Protein AF-A0A973BJ12-F1 (afdb_monomer)

Foldseek 3Di:
DDDPPPPDDPPDDPPPPQWDDDDQKIKGAPPLAVVCCVVVVVVVWDWAADPPRIIITGRPPPDPVVVVVVVVVVVVSSVVCVVVRCVPPVVVVPPD

Solvent-accessible surface area (backbone atoms only — not comparable to full-atom values): 5844 Å² total; per-residue (Å²): 139,74,91,76,78,72,78,70,84,76,91,69,79,91,76,76,61,61,53,49,81,49,94,58,27,36,37,28,32,56,81,54,1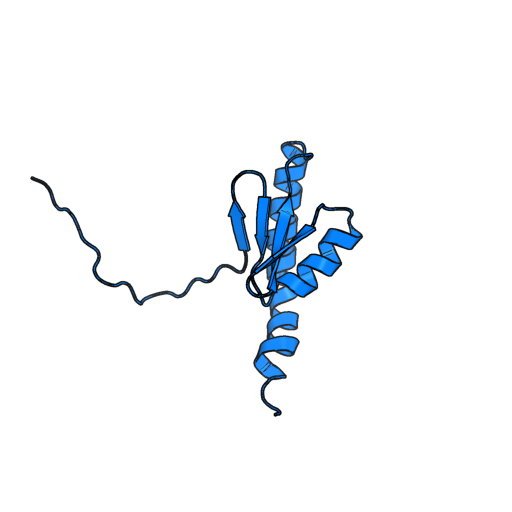5,63,63,47,49,57,57,41,45,77,71,70,48,57,69,44,86,45,76,86,60,17,28,35,39,58,43,79,91,50,52,76,69,53,52,52,53,49,52,53,48,50,54,49,49,61,62,68,42,46,65,56,47,44,49,66,58,67,57,57,66,79,76,126

Structure (mmCIF, N/CA/C/O backbone):
data_AF-A0A973BJ12-F1
#
_entry.id   AF-A0A973BJ12-F1
#
loop_
_atom_site.group_PDB
_atom_site.id
_atom_site.type_symbol
_atom_site.label_atom_id
_atom_site.label_alt_id
_atom_site.label_comp_id
_atom_site.label_asym_id
_atom_site.label_entity_id
_atom_site.label_seq_id
_atom_site.pdbx_PDB_ins_code
_atom_site.Cartn_x
_atom_site.Cartn_y
_atom_site.Cartn_z
_atom_site.occupancy
_atom_site.B_iso_or_equiv
_atom_site.auth_seq_id
_atom_site.auth_comp_id
_atom_site.auth_asym_id
_atom_site.auth_atom_id
_atom_site.pdbx_PDB_model_num
ATOM 1 N N . MET A 1 1 ? -0.722 45.509 8.753 1.00 41.12 1 MET A N 1
ATOM 2 C CA . MET A 1 1 ? -1.633 44.340 8.701 1.00 41.12 1 MET A CA 1
ATOM 3 C C . MET A 1 1 ? -1.929 44.093 7.229 1.00 41.12 1 MET A C 1
ATOM 5 O O . MET A 1 1 ? -2.308 45.043 6.575 1.00 41.12 1 MET A O 1
ATOM 9 N N . THR A 1 2 ? -1.659 42.962 6.586 1.00 44.81 2 THR A N 1
ATOM 10 C CA . THR A 1 2 ? -1.412 41.587 7.031 1.00 44.81 2 THR A CA 1
ATOM 11 C C . THR A 1 2 ? -0.438 40.987 6.014 1.00 44.81 2 THR A C 1
ATOM 13 O O . THR A 1 2 ? -0.685 41.072 4.813 1.00 44.81 2 THR A O 1
ATOM 16 N N . LYS A 1 3 ? 0.683 40.421 6.479 1.00 44.84 3 LYS A N 1
ATOM 17 C CA . LYS A 1 3 ? 1.630 39.662 5.651 1.00 44.84 3 LYS A CA 1
ATOM 18 C C . LYS A 1 3 ? 0.883 38.491 5.002 1.00 44.84 3 LYS A C 1
ATOM 20 O O . LYS A 1 3 ? 0.678 37.470 5.649 1.00 44.84 3 LYS A O 1
ATOM 25 N N . ARG A 1 4 ? 0.492 38.608 3.733 1.00 48.16 4 ARG A N 1
ATOM 26 C CA . ARG A 1 4 ? 0.285 37.428 2.890 1.00 48.16 4 ARG A CA 1
ATOM 27 C C . ARG A 1 4 ? 1.653 37.075 2.336 1.00 48.16 4 ARG A C 1
ATOM 29 O O . ARG A 1 4 ? 2.087 37.642 1.342 1.00 48.16 4 ARG A O 1
ATOM 36 N N . ILE A 1 5 ? 2.356 36.200 3.050 1.00 49.44 5 ILE A N 1
ATOM 37 C CA . ILE A 1 5 ? 3.545 35.531 2.527 1.00 49.44 5 ILE A CA 1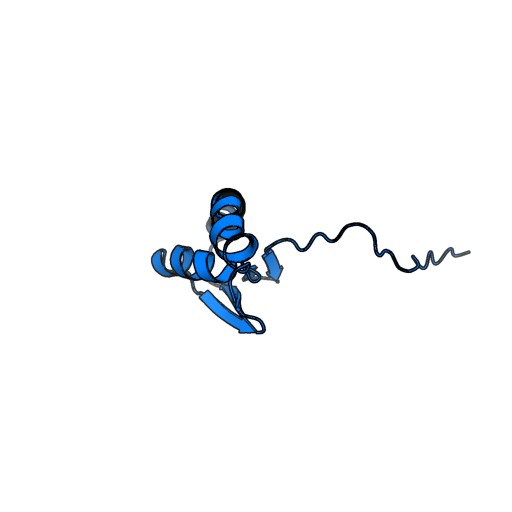
ATOM 38 C C . ILE A 1 5 ? 3.037 34.627 1.402 1.00 49.44 5 ILE A C 1
ATOM 40 O O . ILE A 1 5 ? 2.683 33.472 1.620 1.00 49.44 5 ILE A O 1
ATOM 44 N N . PHE A 1 6 ? 2.932 35.190 0.202 1.00 49.41 6 PHE A N 1
ATOM 45 C CA . PHE A 1 6 ? 3.053 34.419 -1.020 1.00 49.41 6 PHE A CA 1
ATOM 46 C C . PHE A 1 6 ? 4.478 33.856 -1.006 1.00 49.41 6 PHE A C 1
ATOM 48 O O . PHE A 1 6 ? 5.414 34.565 -1.343 1.00 49.41 6 PHE A O 1
ATOM 55 N N . LYS A 1 7 ? 4.650 32.609 -0.552 1.00 45.09 7 LYS A N 1
ATOM 56 C CA . LYS A 1 7 ? 5.699 31.741 -1.105 1.00 45.09 7 LYS A CA 1
ATOM 57 C C . LYS A 1 7 ? 5.217 31.446 -2.529 1.00 45.09 7 LYS A C 1
ATOM 59 O O . LYS A 1 7 ? 4.284 30.674 -2.695 1.00 45.09 7 LYS A O 1
ATOM 64 N N . GLU A 1 8 ? 5.573 32.211 -3.554 1.00 39.91 8 GLU A N 1
ATOM 65 C CA . GLU A 1 8 ? 6.908 32.265 -4.155 1.00 39.91 8 GLU A CA 1
ATOM 66 C C . GLU A 1 8 ? 7.443 30.841 -4.356 1.00 39.91 8 GLU A C 1
ATOM 68 O O . GLU A 1 8 ? 8.128 30.285 -3.506 1.00 39.91 8 GLU A O 1
ATOM 73 N N . ASN A 1 9 ? 6.991 30.216 -5.448 1.00 42.44 9 ASN A N 1
ATOM 74 C CA . ASN A 1 9 ? 7.723 29.236 -6.252 1.00 42.44 9 ASN A CA 1
ATOM 75 C C . ASN A 1 9 ? 8.737 28.349 -5.505 1.00 42.44 9 ASN A C 1
ATOM 77 O O . ASN A 1 9 ? 9.922 28.341 -5.840 1.00 42.44 9 ASN A O 1
ATOM 81 N N . SER A 1 10 ? 8.300 27.551 -4.527 1.00 43.59 10 SER A N 1
ATOM 82 C CA . SER A 1 10 ? 9.182 26.546 -3.934 1.00 43.59 10 SER A CA 1
ATOM 83 C C . SER A 1 10 ? 9.318 25.343 -4.873 1.00 43.59 10 SER A C 1
ATOM 85 O O . SER A 1 10 ? 8.632 24.337 -4.718 1.00 43.59 10 SER A O 1
ATOM 87 N N . PHE A 1 11 ? 10.237 25.434 -5.833 1.00 48.56 11 PHE A N 1
ATOM 88 C CA . PHE A 1 11 ? 10.868 24.283 -6.485 1.00 48.56 11 PHE A CA 1
ATOM 89 C C . PHE A 1 11 ? 12.036 23.785 -5.606 1.00 48.56 11 PHE A C 1
ATOM 91 O O . PHE A 1 11 ? 13.198 23.806 -6.000 1.00 48.56 11 PHE A O 1
ATOM 98 N N . VAL A 1 12 ? 11.738 23.389 -4.363 1.00 33.94 12 VAL A N 1
ATOM 99 C CA . VAL A 1 12 ? 12.714 22.832 -3.411 1.00 33.94 12 VAL A CA 1
ATOM 100 C C . VAL A 1 12 ? 12.037 21.699 -2.641 1.00 33.94 12 VAL A C 1
ATOM 102 O O . VAL A 1 12 ? 11.081 21.947 -1.914 1.00 33.94 12 VAL A O 1
ATOM 105 N N . GLY A 1 13 ? 12.536 20.467 -2.800 1.00 36.62 13 GLY A N 1
ATOM 106 C CA . GLY A 1 13 ? 12.086 19.297 -2.032 1.00 36.62 13 GLY A CA 1
ATOM 107 C C . GLY A 1 13 ? 10.938 18.513 -2.673 1.00 36.62 13 GLY A C 1
ATOM 108 O O . GLY A 1 13 ? 9.831 18.4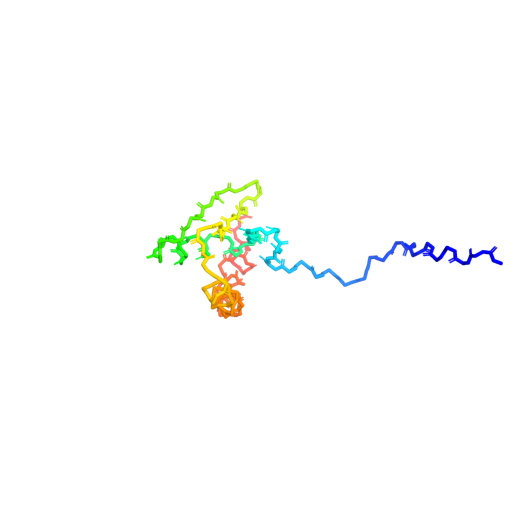96 -2.152 1.00 36.62 13 GLY A O 1
ATOM 109 N N . PHE A 1 14 ? 11.208 17.848 -3.800 1.00 42.00 14 PHE A N 1
ATOM 110 C CA . PHE A 1 14 ? 10.292 16.919 -4.476 1.00 42.00 14 PHE A CA 1
ATOM 111 C C . PHE A 1 14 ? 10.011 15.684 -3.586 1.00 42.00 14 PHE A C 1
ATOM 113 O O . PHE A 1 14 ? 10.551 14.605 -3.816 1.00 42.00 14 PHE A O 1
ATOM 120 N N . GLU A 1 15 ? 9.193 15.819 -2.540 1.00 43.78 15 GLU A N 1
ATOM 121 C CA . GLU A 1 15 ? 8.620 14.678 -1.819 1.00 43.78 15 GLU A CA 1
ATOM 122 C C . GLU A 1 15 ? 7.389 14.183 -2.581 1.00 43.78 15 GLU A C 1
ATOM 124 O O . GLU A 1 15 ? 6.246 14.452 -2.219 1.00 43.78 15 GLU A O 1
ATOM 129 N N . PHE A 1 16 ? 7.612 13.419 -3.654 1.00 52.94 16 PHE A N 1
ATOM 130 C CA . PHE A 1 16 ? 6.579 12.493 -4.110 1.00 52.94 16 PHE A CA 1
ATOM 131 C C . PHE A 1 16 ? 6.546 11.349 -3.099 1.00 52.94 16 PHE A C 1
ATOM 133 O O . PHE A 1 16 ? 7.281 10.364 -3.212 1.00 52.94 16 PHE A O 1
ATOM 140 N N . LEU A 1 17 ? 5.741 11.506 -2.046 1.00 69.62 17 LEU A N 1
ATOM 141 C CA . LEU A 1 17 ? 5.441 10.378 -1.182 1.00 69.62 17 LEU A CA 1
ATOM 142 C C . LEU A 1 17 ? 4.772 9.316 -2.062 1.00 69.62 17 LEU A C 1
ATOM 144 O O . LEU A 1 17 ? 3.848 9.629 -2.813 1.00 69.62 17 LEU A O 1
ATOM 148 N N . PRO A 1 18 ? 5.217 8.052 -2.001 1.00 85.12 18 PRO A N 1
ATOM 149 C CA . PRO A 1 18 ? 4.690 7.003 -2.869 1.00 85.12 18 PRO A CA 1
ATOM 150 C C . PRO A 1 18 ? 3.221 6.674 -2.573 1.00 85.12 18 PRO A C 1
ATOM 152 O O . PRO A 1 18 ? 2.639 5.823 -3.241 1.00 85.12 18 PRO A O 1
ATOM 155 N N . ALA A 1 19 ? 2.622 7.342 -1.585 1.00 89.69 19 ALA A N 1
ATOM 156 C CA . ALA A 1 19 ? 1.219 7.255 -1.262 1.00 89.69 19 ALA A CA 1
ATOM 157 C C . ALA A 1 19 ? 0.669 8.573 -0.690 1.00 89.69 19 ALA A C 1
ATOM 159 O O . ALA A 1 19 ? 1.400 9.345 -0.072 1.00 89.69 19 ALA A O 1
ATOM 160 N N . GLU A 1 20 ? -0.636 8.781 -0.849 1.00 89.75 20 GLU A N 1
ATOM 161 C CA . GLU A 1 20 ? -1.408 9.909 -0.324 1.00 89.75 20 GLU A CA 1
ATOM 162 C C . GLU A 1 20 ? -2.711 9.401 0.302 1.00 89.75 20 GLU A C 1
ATOM 164 O O . GLU A 1 20 ? -3.444 8.621 -0.308 1.00 89.75 20 GLU A O 1
ATOM 169 N N . ALA A 1 21 ? -3.010 9.841 1.525 1.00 85.62 21 ALA A N 1
ATOM 170 C CA . ALA A 1 21 ? -4.253 9.493 2.205 1.00 85.62 21 ALA A CA 1
ATOM 171 C C . ALA A 1 21 ? -5.417 10.350 1.686 1.00 85.62 21 ALA A C 1
ATOM 173 O O . ALA A 1 21 ? -5.334 11.575 1.669 1.00 85.62 21 ALA A O 1
ATOM 174 N N . ILE A 1 22 ? -6.524 9.705 1.316 1.00 83.12 22 ILE A N 1
ATOM 175 C CA . ILE A 1 22 ? -7.737 10.349 0.804 1.00 83.12 22 ILE A CA 1
ATOM 176 C C . ILE A 1 22 ? -8.929 9.824 1.600 1.00 83.12 22 ILE A C 1
ATOM 178 O O . ILE A 1 22 ? -9.428 8.738 1.313 1.00 83.12 22 ILE A O 1
ATOM 182 N N . SER A 1 23 ? -9.419 10.599 2.571 1.00 82.12 23 SER A N 1
ATOM 183 C CA . SER A 1 23 ? -10.592 10.256 3.394 1.00 82.12 23 SER A CA 1
ATOM 184 C C . SER A 1 23 ? -10.569 8.787 3.874 1.00 82.12 23 SER A C 1
ATOM 186 O O . SER A 1 23 ? -9.732 8.429 4.701 1.00 82.12 23 SER A O 1
ATOM 188 N N . ASN A 1 24 ? -11.423 7.915 3.323 1.00 86.50 24 ASN A N 1
ATOM 189 C CA . ASN A 1 24 ? -11.490 6.476 3.610 1.00 86.50 24 ASN A CA 1
ATOM 190 C C . ASN A 1 24 ? -10.677 5.609 2.640 1.00 86.50 24 ASN A C 1
ATOM 192 O O . ASN A 1 24 ? -11.073 4.497 2.314 1.00 86.50 24 ASN A O 1
ATOM 196 N N . SER A 1 25 ? -9.563 6.110 2.134 1.00 90.50 25 SER A N 1
ATOM 197 C CA . SER A 1 25 ? -8.717 5.370 1.210 1.00 90.50 25 SER A CA 1
ATOM 198 C C . SER A 1 25 ? -7.296 5.896 1.220 1.00 90.50 25 SER A C 1
ATOM 200 O O . SER A 1 25 ? -7.008 6.971 1.751 1.00 90.50 25 SER A O 1
ATOM 202 N N . ILE A 1 26 ? -6.402 5.151 0.593 1.00 92.12 26 ILE A N 1
ATOM 203 C CA . ILE A 1 26 ? -5.075 5.640 0.253 1.00 92.12 26 ILE A CA 1
ATOM 204 C C . ILE A 1 26 ? -4.835 5.433 -1.231 1.00 92.12 26 ILE A C 1
ATOM 206 O O . ILE A 1 26 ? -5.166 4.390 -1.792 1.00 92.12 26 ILE A O 1
ATOM 210 N N . LYS A 1 27 ? -4.253 6.438 -1.867 1.00 93.94 27 LYS A N 1
ATOM 211 C CA . LYS A 1 27 ? -3.733 6.347 -3.219 1.00 93.94 27 LYS A CA 1
ATOM 212 C C . LYS A 1 27 ? -2.266 5.965 -3.140 1.00 93.94 27 LYS A C 1
ATOM 214 O O . LYS A 1 27 ? -1.519 6.630 -2.436 1.00 93.94 27 LYS A O 1
ATOM 219 N N . ILE A 1 28 ? -1.852 4.923 -3.850 1.00 93.50 28 ILE A N 1
ATOM 220 C CA . ILE A 1 28 ? -0.445 4.544 -4.009 1.00 93.50 28 ILE A CA 1
ATOM 221 C C . ILE A 1 28 ? -0.045 4.846 -5.447 1.00 93.50 28 ILE A C 1
ATOM 223 O O . ILE A 1 28 ? -0.679 4.387 -6.398 1.00 93.50 28 ILE A O 1
ATOM 227 N N . TYR A 1 29 ? 1.006 5.639 -5.596 1.00 91.88 29 TYR A N 1
ATOM 228 C CA . TYR A 1 29 ? 1.480 6.123 -6.880 1.00 91.88 29 TYR A CA 1
ATOM 229 C C . TYR A 1 29 ? 2.355 5.087 -7.592 1.00 91.88 29 TYR A C 1
ATOM 231 O O . TYR A 1 29 ? 3.059 4.283 -6.970 1.00 91.88 29 TYR A O 1
ATOM 239 N N . HIS A 1 30 ? 2.363 5.133 -8.924 1.00 88.06 30 HIS A N 1
ATOM 240 C CA . HIS A 1 30 ? 3.429 4.507 -9.703 1.00 88.06 30 HIS A CA 1
ATOM 241 C C . HIS A 1 30 ? 4.791 5.079 -9.251 1.00 88.06 30 HIS A C 1
ATOM 243 O O . HIS A 1 30 ? 4.890 6.287 -9.030 1.00 88.06 30 HIS A O 1
ATOM 249 N N . PRO A 1 31 ? 5.859 4.271 -9.125 1.00 89.94 31 PRO A N 1
ATOM 250 C CA . PRO A 1 31 ? 5.987 2.851 -9.504 1.00 89.94 31 PRO A CA 1
ATOM 251 C C . PRO A 1 31 ? 5.589 1.821 -8.430 1.00 89.94 31 PRO A C 1
ATOM 253 O O . PRO A 1 31 ? 5.648 0.620 -8.681 1.00 89.94 31 PRO A O 1
ATOM 256 N N . PHE A 1 32 ? 5.177 2.244 -7.235 1.00 91.88 32 PHE A N 1
ATOM 257 C CA . PHE A 1 32 ? 4.863 1.326 -6.128 1.00 91.88 32 PHE A CA 1
ATOM 258 C C . PHE A 1 32 ? 3.541 0.577 -6.326 1.00 91.88 32 PHE A C 1
ATOM 260 O O . PHE A 1 32 ? 3.346 -0.504 -5.772 1.00 91.88 32 PHE A O 1
ATOM 267 N N . ALA A 1 33 ? 2.653 1.149 -7.134 1.00 93.19 33 ALA A N 1
ATOM 268 C CA . ALA A 1 33 ? 1.295 0.683 -7.353 1.00 93.19 33 ALA A CA 1
ATOM 269 C C . ALA A 1 33 ? 1.182 -0.785 -7.798 1.00 93.19 33 ALA A C 1
ATOM 271 O O . ALA A 1 33 ? 0.335 -1.494 -7.271 1.00 93.19 33 ALA A O 1
ATOM 272 N N . SER A 1 34 ? 2.040 -1.269 -8.704 1.00 91.00 34 SER A N 1
ATOM 273 C CA . SER A 1 34 ? 1.959 -2.657 -9.199 1.00 91.00 34 SER A CA 1
ATOM 274 C C . SER A 1 34 ? 2.238 -3.681 -8.091 1.00 91.00 34 SER A C 1
ATOM 276 O O . SER A 1 34 ? 1.438 -4.583 -7.846 1.00 91.00 34 SER A O 1
ATOM 278 N N . LEU A 1 35 ? 3.326 -3.474 -7.340 1.00 93.00 35 LEU A N 1
ATOM 279 C CA . LEU A 1 35 ? 3.678 -4.328 -6.202 1.00 93.00 35 LEU A CA 1
ATOM 280 C C . LEU A 1 35 ? 2.627 -4.245 -5.090 1.00 93.00 35 LEU A C 1
ATOM 282 O O . LEU A 1 35 ? 2.341 -5.240 -4.430 1.00 93.00 35 LEU A O 1
ATOM 286 N N . ALA A 1 36 ? 2.067 -3.054 -4.867 1.00 94.31 36 ALA A N 1
ATOM 287 C CA . ALA A 1 36 ? 1.028 -2.861 -3.867 1.00 94.31 36 ALA A CA 1
ATOM 288 C C . ALA A 1 36 ? -0.268 -3.566 -4.282 1.00 94.31 36 ALA A C 1
ATOM 290 O O . ALA A 1 36 ? -0.899 -4.209 -3.450 1.00 94.31 36 ALA A O 1
ATO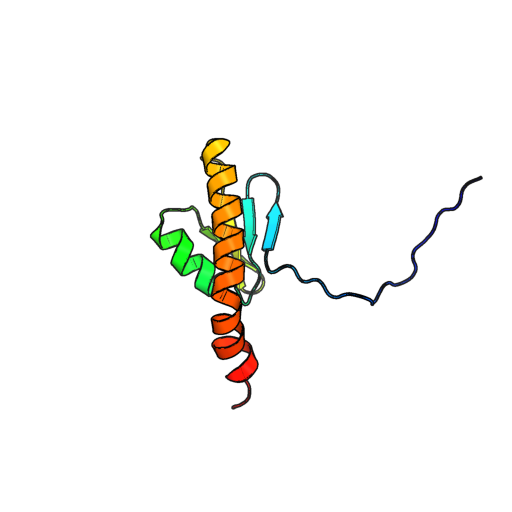M 291 N N . ASN A 1 37 ? -0.634 -3.508 -5.562 1.00 94.88 37 ASN A N 1
ATOM 292 C CA . ASN A 1 37 ? -1.806 -4.194 -6.085 1.00 94.88 37 ASN A CA 1
ATOM 293 C C . ASN A 1 37 ? -1.720 -5.701 -5.839 1.00 94.88 37 ASN A C 1
ATOM 295 O O . ASN A 1 37 ? -2.644 -6.274 -5.273 1.00 94.88 37 ASN A O 1
ATOM 299 N N . GLU A 1 38 ? -0.594 -6.322 -6.196 1.00 94.62 38 GLU A N 1
ATOM 300 C CA . GLU A 1 38 ? -0.353 -7.747 -5.949 1.00 94.62 38 GLU A CA 1
ATOM 301 C C . GLU A 1 38 ? -0.435 -8.074 -4.450 1.00 94.62 38 GLU A C 1
ATOM 303 O O . GLU A 1 38 ? -1.156 -8.981 -4.038 1.00 94.62 38 GLU A O 1
ATOM 308 N N . TYR A 1 39 ? 0.258 -7.298 -3.613 1.00 95.19 39 TYR A N 1
ATOM 309 C CA . TYR A 1 39 ? 0.340 -7.554 -2.178 1.00 95.19 39 TYR A CA 1
ATOM 310 C C . TYR A 1 39 ? -1.010 -7.420 -1.460 1.00 95.19 39 TYR A C 1
ATOM 312 O O . TYR A 1 39 ? -1.397 -8.309 -0.702 1.00 95.19 39 TYR A O 1
ATOM 320 N N . PHE A 1 40 ? -1.729 -6.318 -1.684 1.00 94.69 40 PHE A N 1
ATOM 321 C CA . PHE A 1 40 ? -2.966 -6.018 -0.961 1.00 94.69 40 PHE A CA 1
ATOM 322 C C . PHE A 1 40 ? -4.179 -6.757 -1.537 1.00 94.69 40 PHE A C 1
ATOM 324 O O . PHE A 1 40 ? -5.033 -7.185 -0.761 1.00 94.69 40 PHE A O 1
ATOM 331 N N . SER A 1 41 ? -4.226 -7.016 -2.849 1.00 92.81 41 SER A N 1
ATOM 332 C CA . SER A 1 41 ? -5.297 -7.841 -3.433 1.00 92.81 41 SER A CA 1
ATOM 333 C C . SER A 1 41 ? -5.230 -9.282 -2.926 1.00 92.81 41 SER A C 1
ATOM 335 O O . SER A 1 41 ? -6.253 -9.851 -2.556 1.00 92.81 41 SER A O 1
ATOM 337 N N . ASN A 1 42 ? -4.025 -9.853 -2.792 1.00 94.19 42 ASN A N 1
ATOM 338 C CA . ASN A 1 42 ? -3.839 -11.195 -2.220 1.00 94.19 42 ASN A CA 1
ATOM 339 C C . ASN A 1 42 ? -4.261 -11.290 -0.744 1.00 94.19 42 ASN A C 1
ATOM 341 O O . ASN A 1 42 ? -4.517 -12.383 -0.242 1.00 94.19 42 ASN A O 1
ATOM 345 N N . LYS A 1 43 ? -4.344 -10.154 -0.043 1.00 91.44 43 LYS A N 1
ATOM 346 C CA . LYS A 1 43 ? -4.848 -10.058 1.333 1.00 91.44 43 LYS A CA 1
ATOM 347 C C . LYS A 1 43 ? -6.348 -9.766 1.417 1.00 91.44 43 LYS A C 1
ATOM 349 O O . LYS A 1 43 ? -6.871 -9.640 2.520 1.00 91.44 43 LYS A O 1
ATOM 354 N N . GLY A 1 44 ? -7.035 -9.675 0.278 1.00 91.25 44 GLY A N 1
ATOM 355 C CA . GLY A 1 44 ? -8.476 -9.438 0.208 1.00 91.25 44 GLY A CA 1
ATOM 356 C C . GLY A 1 44 ? -8.887 -7.979 0.401 1.00 91.25 44 GLY A C 1
ATOM 357 O O . GLY A 1 44 ? -10.054 -7.719 0.687 1.00 91.25 44 GLY A O 1
ATOM 358 N N . PHE A 1 45 ? -7.962 -7.022 0.268 1.00 92.06 45 PHE A N 1
ATOM 359 C CA . PHE A 1 45 ? -8.328 -5.607 0.283 1.00 92.06 45 PHE A CA 1
ATOM 360 C C . PHE A 1 45 ? -8.985 -5.189 -1.034 1.00 92.06 45 PHE A C 1
ATOM 362 O O . PHE A 1 45 ? -8.641 -5.686 -2.105 1.00 92.06 45 PHE A O 1
ATOM 369 N N . ASP A 1 46 ? -9.897 -4.223 -0.942 1.00 92.62 46 ASP A N 1
ATOM 370 C CA . ASP A 1 46 ? -10.513 -3.589 -2.103 1.00 92.62 46 ASP A CA 1
ATOM 371 C C . ASP A 1 46 ? -9.527 -2.598 -2.739 1.00 92.62 46 ASP A C 1
ATOM 373 O O . ASP A 1 46 ? -9.261 -1.516 -2.196 1.00 92.62 46 ASP A O 1
ATOM 377 N N . VAL A 1 47 ? -8.946 -3.014 -3.866 1.00 95.12 47 VAL A N 1
ATOM 378 C CA . VAL A 1 47 ? -7.964 -2.251 -4.635 1.00 95.12 47 VAL A CA 1
ATOM 379 C C . VAL A 1 47 ? -8.554 -1.867 -5.987 1.00 95.12 47 VAL A C 1
ATOM 381 O O . VAL A 1 47 ? -8.963 -2.715 -6.775 1.00 95.12 47 VAL A O 1
ATOM 384 N N . THR A 1 48 ? -8.549 -0.573 -6.293 1.00 95.25 48 THR A N 1
ATOM 385 C CA . THR A 1 48 ? -9.014 -0.031 -7.574 1.00 95.25 48 THR A CA 1
ATOM 386 C C . THR A 1 48 ? -7.852 0.580 -8.347 1.00 95.25 48 THR A C 1
ATOM 388 O O . THR A 1 48 ? -7.066 1.349 -7.791 1.00 95.25 48 THR A O 1
ATOM 391 N N . ALA A 1 49 ? -7.752 0.291 -9.643 1.00 94.56 49 ALA A N 1
ATOM 392 C CA . ALA A 1 49 ? -6.813 0.981 -10.522 1.00 94.56 49 ALA A CA 1
ATOM 393 C C . ALA A 1 49 ? -7.226 2.448 -10.737 1.00 94.56 49 ALA A C 1
ATOM 395 O O . ALA A 1 49 ? -8.408 2.767 -10.852 1.00 94.56 49 ALA A O 1
ATOM 396 N N . LEU A 1 50 ? -6.241 3.340 -10.801 1.00 92.75 50 LEU A N 1
ATOM 397 C CA . LEU A 1 50 ? -6.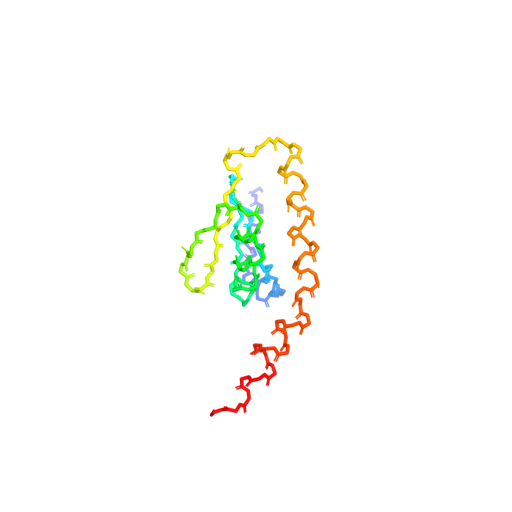399 4.762 -11.093 1.00 92.75 50 LEU A CA 1
ATOM 398 C C . LEU A 1 50 ? -5.553 5.157 -12.312 1.00 92.75 50 LEU A C 1
ATOM 400 O O . LEU A 1 50 ? -4.727 4.390 -12.813 1.00 92.75 50 LEU A O 1
ATOM 404 N N . GLU A 1 51 ? -5.723 6.399 -12.761 1.00 87.50 51 GLU A N 1
ATOM 405 C CA . GLU A 1 51 ? -4.906 6.997 -13.815 1.00 87.50 51 GLU A CA 1
ATOM 406 C C . GLU A 1 51 ? -3.400 6.980 -13.489 1.00 87.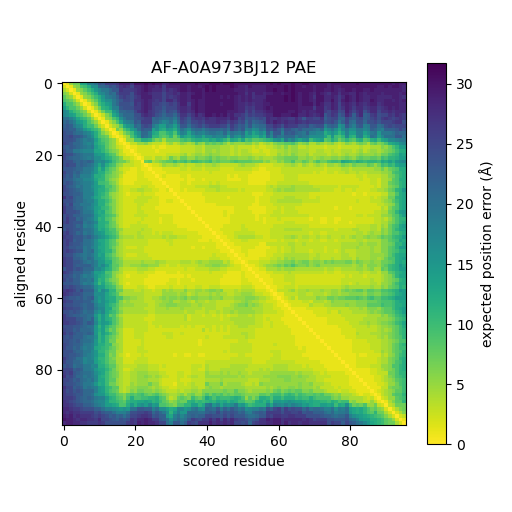50 51 GLU A C 1
ATOM 408 O O . GLU A 1 51 ? -2.968 6.869 -12.333 1.00 87.50 51 GLU A O 1
ATOM 413 N N . CYS A 1 52 ? -2.583 7.095 -14.540 1.00 85.94 52 CYS A N 1
ATOM 414 C CA . CYS A 1 52 ? -1.118 7.093 -14.460 1.00 85.94 52 CYS A CA 1
ATOM 415 C C . CYS A 1 52 ? -0.531 5.841 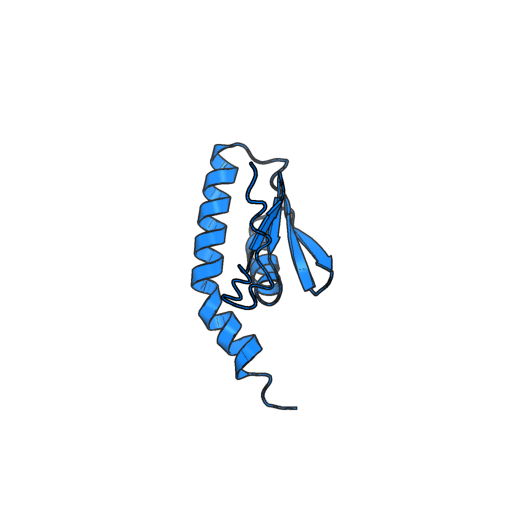-13.776 1.00 85.94 52 CYS A C 1
ATOM 417 O O . CYS A 1 52 ? 0.545 5.904 -13.181 1.00 85.94 52 CYS A O 1
ATOM 419 N N . GLY A 1 53 ? -1.246 4.710 -13.827 1.00 87.75 53 GLY A N 1
ATOM 420 C CA . GLY A 1 53 ? -0.816 3.444 -13.228 1.00 87.75 53 GLY A CA 1
ATOM 421 C C . GLY A 1 53 ? -0.784 3.462 -11.699 1.00 87.75 53 GLY A C 1
ATOM 422 O O . GLY A 1 53 ? -0.070 2.661 -11.105 1.00 87.75 53 GLY A O 1
ATOM 423 N N . SER A 1 54 ? -1.502 4.393 -11.066 1.00 92.75 54 SER A N 1
ATOM 424 C CA . SER A 1 54 ? -1.671 4.428 -9.611 1.00 92.75 54 SER A CA 1
ATOM 425 C C . SER A 1 54 ? -2.778 3.463 -9.180 1.00 92.75 54 SER A C 1
ATOM 427 O O . SER A 1 54 ? -3.580 3.022 -9.999 1.00 92.75 54 SER A O 1
ATOM 429 N N . ILE A 1 55 ? -2.864 3.162 -7.887 1.00 95.50 55 ILE A N 1
ATOM 430 C CA . ILE A 1 55 ? -3.989 2.410 -7.316 1.00 95.50 55 ILE A CA 1
ATOM 431 C C . ILE A 1 55 ? -4.584 3.140 -6.117 1.00 95.50 55 ILE A C 1
ATOM 433 O O . ILE A 1 55 ? -3.936 3.991 -5.507 1.00 95.50 55 ILE A O 1
ATOM 437 N N . LYS A 1 56 ? -5.813 2.781 -5.767 1.00 95.06 56 LYS A N 1
ATOM 438 C CA . LYS A 1 56 ? -6.524 3.189 -4.561 1.00 95.06 56 LYS A CA 1
ATOM 439 C C . LYS A 1 56 ? -6.813 1.948 -3.729 1.00 95.06 56 LYS A C 1
ATOM 441 O O . LYS A 1 56 ? -7.308 0.975 -4.279 1.00 95.06 56 LYS A O 1
ATOM 446 N N . ILE A 1 57 ? -6.559 1.998 -2.429 1.00 94.12 57 ILE A N 1
ATOM 447 C CA . ILE A 1 57 ? -6.997 0.968 -1.480 1.00 94.12 57 ILE A CA 1
ATOM 448 C C . ILE A 1 57 ? -8.103 1.579 -0.624 1.00 94.12 57 ILE A C 1
ATOM 450 O O . ILE A 1 57 ? -7.883 2.624 -0.005 1.00 94.12 57 ILE A O 1
ATOM 454 N N . SER A 1 58 ? -9.289 0.969 -0.625 1.00 91.56 58 SER A N 1
ATOM 455 C CA . SER A 1 58 ? -10.438 1.427 0.162 1.00 91.56 58 SER A CA 1
ATOM 456 C C . SER A 1 58 ? -10.379 0.921 1.604 1.00 91.56 58 SER A C 1
ATOM 458 O O . SER A 1 58 ? -9.972 -0.207 1.879 1.00 91.56 58 SER A O 1
ATOM 460 N N . PHE A 1 59 ? -10.818 1.764 2.537 1.00 88.00 59 PHE A N 1
ATOM 461 C CA . PHE A 1 59 ? -10.926 1.477 3.967 1.00 88.00 59 PHE A CA 1
ATOM 462 C C . PHE A 1 59 ? -12.371 1.582 4.473 1.00 88.00 59 PHE A C 1
ATOM 464 O O . PHE A 1 59 ? -12.585 1.603 5.686 1.00 88.00 59 PHE A O 1
ATOM 471 N N . GLU A 1 60 ? -13.358 1.732 3.585 1.00 86.50 60 GLU A N 1
ATOM 472 C CA . GLU A 1 60 ? -14.755 1.999 3.967 1.00 86.50 60 GLU A CA 1
ATOM 473 C C . GLU A 1 60 ? -15.317 0.933 4.910 1.00 86.50 60 GLU A C 1
ATOM 475 O O . GLU A 1 60 ? -15.963 1.271 5.899 1.00 86.50 60 GLU A O 1
ATOM 480 N N . ASN A 1 61 ? -14.958 -0.328 4.673 1.00 86.44 61 ASN A N 1
ATOM 481 C CA . ASN A 1 61 ? -15.458 -1.472 5.432 1.00 86.44 61 ASN A CA 1
ATOM 482 C C . ASN A 1 61 ? -14.595 -1.842 6.651 1.00 86.44 61 ASN A C 1
ATOM 484 O O . ASN A 1 61 ? -14.868 -2.844 7.303 1.00 86.44 61 ASN A O 1
ATOM 488 N N . LEU A 1 62 ? -13.552 -1.063 6.964 1.00 87.44 62 LEU A N 1
ATOM 489 C CA . LEU A 1 62 ? -12.611 -1.376 8.042 1.00 87.44 62 LEU A CA 1
ATOM 490 C C . LEU A 1 62 ? -12.967 -0.662 9.349 1.00 87.44 62 LEU A C 1
ATOM 492 O O . LEU A 1 62 ? -13.238 0.544 9.386 1.00 87.44 62 LEU A O 1
ATOM 496 N N . ALA A 1 63 ? -12.860 -1.379 10.463 1.00 90.06 63 ALA A N 1
ATOM 497 C CA . ALA A 1 63 ? -12.932 -0.797 11.793 1.00 90.06 63 ALA A CA 1
ATOM 498 C C . ALA A 1 63 ? -11.714 0.103 12.073 1.00 90.06 63 ALA A C 1
ATOM 500 O O . ALA A 1 63 ? -10.640 -0.034 11.487 1.00 90.06 63 ALA A O 1
ATOM 501 N N . LYS A 1 64 ? -11.829 1.013 13.051 1.00 87.38 64 LYS A N 1
ATOM 502 C CA . LYS A 1 64 ? -10.743 1.952 13.405 1.00 87.38 64 LYS A CA 1
ATOM 503 C C . LYS A 1 64 ? -9.408 1.254 13.711 1.00 87.38 64 LYS A C 1
ATOM 505 O O . LYS A 1 64 ? -8.359 1.762 13.329 1.00 87.38 64 LYS A O 1
ATOM 510 N N . LYS A 1 65 ? -9.440 0.103 14.394 1.00 89.00 65 LYS A N 1
ATOM 511 C CA . LYS A 1 65 ? -8.231 -0.681 14.707 1.00 89.00 65 LYS A CA 1
ATOM 512 C C . LYS A 1 65 ? -7.577 -1.251 13.444 1.00 89.00 65 LYS A C 1
ATOM 514 O O . LYS A 1 65 ? -6.362 -1.174 13.309 1.00 89.00 65 LYS A O 1
ATOM 519 N N . GLU A 1 66 ? -8.382 -1.750 12.512 1.00 88.25 66 GLU A N 1
ATOM 520 C CA . GLU A 1 66 ? -7.919 -2.302 11.234 1.00 88.25 66 GLU A CA 1
ATOM 521 C C . GLU A 1 66 ? -7.341 -1.210 10.333 1.00 88.25 66 GLU A C 1
ATOM 523 O O . GLU A 1 66 ? -6.294 -1.411 9.731 1.00 88.25 66 GLU A O 1
ATOM 528 N N . LYS A 1 67 ? -7.943 -0.012 10.325 1.00 87.94 67 LYS A N 1
ATOM 529 C CA . LYS A 1 67 ? -7.395 1.160 9.620 1.00 87.94 67 LYS A CA 1
ATOM 530 C C . LYS A 1 67 ? -5.986 1.520 10.103 1.00 87.94 67 LYS A C 1
ATOM 532 O O . LYS A 1 67 ? -5.121 1.825 9.288 1.00 87.94 67 LYS A O 1
ATOM 537 N N . ILE A 1 68 ? -5.742 1.475 11.416 1.00 87.44 68 ILE A N 1
ATOM 538 C CA . ILE A 1 68 ? -4.413 1.744 11.993 1.00 87.44 68 ILE A CA 1
ATOM 539 C C . ILE A 1 68 ? -3.422 0.641 11.604 1.00 87.44 68 ILE A C 1
ATOM 541 O O . ILE A 1 68 ? -2.309 0.950 11.185 1.00 87.44 68 ILE A O 1
ATOM 545 N N . ALA A 1 69 ? -3.830 -0.628 11.706 1.00 89.25 69 ALA A N 1
ATOM 546 C CA . ALA A 1 69 ? -2.989 -1.763 11.327 1.00 89.25 69 ALA A CA 1
ATOM 547 C C . ALA A 1 69 ? -2.589 -1.698 9.846 1.00 89.25 69 ALA A C 1
ATOM 549 O O . ALA A 1 69 ? -1.408 -1.797 9.523 1.00 89.25 69 ALA A O 1
ATOM 550 N N . LEU A 1 70 ? -3.555 -1.427 8.967 1.00 89.50 70 LEU A N 1
ATOM 551 C CA . LEU A 1 70 ? -3.325 -1.269 7.538 1.00 89.50 70 LEU A CA 1
ATOM 552 C C . LEU A 1 70 ? -2.418 -0.073 7.232 1.00 89.50 70 LEU A C 1
ATOM 554 O O . LEU A 1 70 ? -1.537 -0.173 6.386 1.00 89.50 70 LEU A O 1
ATOM 558 N N . ALA A 1 71 ? -2.573 1.052 7.934 1.00 87.25 71 ALA A N 1
ATOM 559 C CA . ALA A 1 71 ? -1.688 2.201 7.753 1.00 87.25 71 ALA A CA 1
ATOM 560 C C . ALA A 1 71 ? -0.222 1.871 8.096 1.00 87.25 71 ALA A C 1
ATOM 562 O O . ALA A 1 71 ? 0.683 2.254 7.352 1.00 87.25 71 ALA A O 1
ATOM 563 N N . GLU A 1 72 ? 0.026 1.144 9.189 1.00 89.25 72 GLU A N 1
ATOM 564 C CA . GLU A 1 72 ? 1.375 0.674 9.540 1.00 89.25 72 GLU A CA 1
ATOM 565 C C . GLU A 1 72 ? 1.904 -0.360 8.543 1.00 89.25 72 GLU A C 1
ATOM 567 O O . GLU A 1 72 ? 3.068 -0.309 8.140 1.00 89.25 72 GLU A O 1
ATOM 572 N N . GLU A 1 73 ? 1.039 -1.250 8.068 1.00 92.31 73 GLU A N 1
ATOM 573 C CA . GLU A 1 73 ? 1.376 -2.231 7.045 1.00 92.31 73 GLU A CA 1
ATOM 574 C C . GLU A 1 73 ? 1.766 -1.572 5.717 1.00 92.31 73 GLU A C 1
ATOM 576 O O . GLU A 1 73 ? 2.787 -1.927 5.129 1.00 92.31 73 GLU A O 1
ATOM 581 N N . ILE A 1 74 ? 1.020 -0.557 5.273 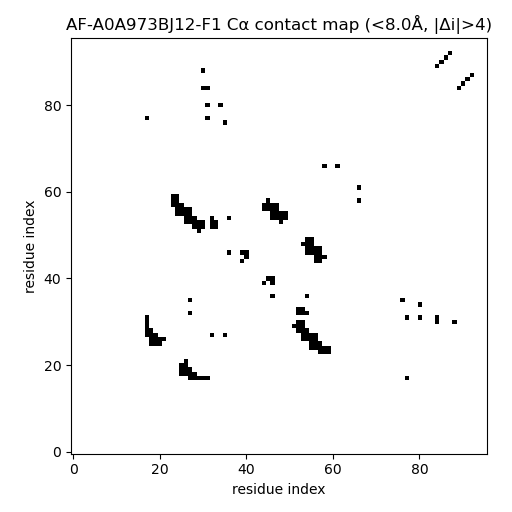1.00 90.69 74 ILE A N 1
ATOM 582 C CA . ILE A 1 74 ? 1.354 0.223 4.080 1.00 90.69 74 ILE A CA 1
ATOM 583 C C . ILE A 1 74 ? 2.701 0.925 4.258 1.00 90.69 74 ILE A C 1
ATOM 585 O O . ILE A 1 74 ? 3.532 0.883 3.351 1.00 90.69 74 ILE A O 1
ATOM 589 N N . LYS A 1 75 ? 2.976 1.528 5.422 1.00 89.62 75 LYS A N 1
ATOM 590 C CA . LYS A 1 75 ? 4.293 2.132 5.697 1.00 89.62 75 LYS A CA 1
ATOM 591 C C . LYS A 1 75 ? 5.415 1.103 5.591 1.00 89.62 75 LYS A C 1
ATOM 593 O O . LYS A 1 75 ? 6.439 1.380 4.960 1.00 89.62 75 LYS A O 1
ATOM 598 N N . TYR A 1 76 ? 5.230 -0.071 6.193 1.00 91.69 76 TYR A N 1
ATOM 599 C CA . TYR A 1 76 ? 6.203 -1.156 6.130 1.00 91.69 76 TYR A CA 1
ATOM 600 C C . TYR A 1 76 ? 6.423 -1.612 4.685 1.00 91.69 76 TYR A C 1
ATOM 602 O O . TYR A 1 76 ? 7.563 -1.616 4.217 1.00 91.69 76 TYR A O 1
ATOM 610 N N . PHE A 1 77 ? 5.339 -1.883 3.956 1.00 93.00 77 PHE A N 1
ATOM 611 C CA . PHE A 1 77 ? 5.354 -2.275 2.550 1.00 93.00 77 PHE A CA 1
ATOM 612 C C . PHE A 1 77 ? 6.109 -1.259 1.684 1.00 93.00 77 PHE A C 1
ATOM 614 O O . PHE A 1 77 ? 6.996 -1.622 0.909 1.00 93.00 77 PHE A O 1
ATOM 621 N N . LEU A 1 78 ? 5.801 0.033 1.825 1.00 90.31 78 LEU A N 1
ATOM 622 C CA . LEU A 1 78 ? 6.447 1.105 1.067 1.00 90.31 78 LEU A CA 1
ATOM 623 C C . LEU A 1 78 ? 7.937 1.219 1.391 1.00 90.31 78 LEU A C 1
ATOM 625 O O . LEU A 1 78 ? 8.712 1.616 0.528 1.00 90.31 78 LEU A O 1
ATOM 629 N N . LYS A 1 79 ? 8.357 0.883 2.617 1.00 90.06 79 LYS A N 1
ATOM 630 C CA . LYS A 1 79 ? 9.770 0.864 3.017 1.00 90.06 79 LYS A CA 1
ATOM 631 C C . LYS A 1 79 ? 10.500 -0.362 2.464 1.00 90.06 79 LYS A C 1
ATOM 633 O O . LYS A 1 79 ? 11.604 -0.208 1.945 1.00 90.06 79 LYS A O 1
ATOM 638 N N . SER A 1 80 ? 9.897 -1.549 2.534 1.00 91.06 80 SER A N 1
ATOM 639 C CA . SER A 1 80 ? 10.505 -2.798 2.055 1.00 91.06 80 SER A CA 1
ATOM 640 C C . SER A 1 80 ? 10.554 -2.886 0.528 1.00 91.06 80 SER A C 1
ATOM 642 O O . SER A 1 80 ? 11.499 -3.434 -0.032 1.00 91.06 80 SER A O 1
ATOM 644 N N . SER A 1 81 ? 9.567 -2.316 -0.165 1.00 89.06 81 SER A N 1
ATOM 645 C CA . SER A 1 81 ? 9.478 -2.366 -1.631 1.00 89.06 81 SER A CA 1
ATOM 646 C C . SER A 1 81 ? 10.456 -1.427 -2.345 1.00 89.06 81 SER A C 1
ATOM 648 O O . SER A 1 81 ? 10.733 -1.648 -3.523 1.00 89.06 81 SER A O 1
ATOM 650 N N . ARG A 1 82 ? 11.039 -0.425 -1.661 1.00 87.69 82 ARG A N 1
ATOM 651 C CA . ARG A 1 82 ? 11.893 0.607 -2.293 1.00 87.69 82 ARG A CA 1
ATOM 652 C C . ARG A 1 82 ? 13.010 0.020 -3.140 1.00 87.69 82 ARG A C 1
ATOM 654 O O . ARG A 1 82 ? 13.195 0.438 -4.275 1.00 87.69 82 ARG A O 1
ATOM 661 N N . GLN A 1 83 ? 13.754 -0.946 -2.603 1.00 85.50 83 GLN A N 1
ATOM 662 C CA . GLN A 1 83 ? 14.898 -1.511 -3.317 1.00 85.50 83 GLN A CA 1
ATOM 663 C C . GLN A 1 83 ? 14.463 -2.276 -4.571 1.00 85.50 83 GLN A C 1
ATOM 665 O O . GLN A 1 83 ? 15.128 -2.172 -5.600 1.00 85.50 83 GLN A O 1
ATOM 670 N N . LYS A 1 84 ? 13.346 -3.009 -4.495 1.00 86.69 84 LYS A N 1
ATOM 671 C CA . LYS A 1 84 ? 12.776 -3.730 -5.638 1.00 86.69 84 LYS A CA 1
ATOM 672 C C . LYS A 1 84 ? 12.314 -2.749 -6.713 1.00 86.69 84 LYS A C 1
ATOM 674 O O . LYS A 1 84 ? 12.733 -2.859 -7.853 1.00 86.69 84 LYS A O 1
ATOM 679 N N . VAL A 1 85 ? 11.581 -1.710 -6.319 1.00 85.94 85 VAL A N 1
ATOM 680 C CA . VAL A 1 85 ? 11.170 -0.622 -7.216 1.00 85.94 85 VAL A CA 1
ATOM 681 C C . VAL A 1 85 ? 12.368 0.041 -7.902 1.00 85.94 85 VAL A C 1
ATOM 683 O O . VAL A 1 85 ? 12.349 0.227 -9.113 1.00 85.94 85 VAL A O 1
ATOM 686 N N . ILE A 1 86 ? 13.429 0.380 -7.162 1.00 81.50 86 ILE A N 1
ATOM 687 C CA . ILE A 1 86 ? 14.634 0.994 -7.741 1.00 81.50 86 ILE A CA 1
ATOM 688 C C . ILE A 1 86 ? 15.271 0.057 -8.778 1.00 81.50 86 ILE A C 1
ATOM 690 O O . ILE A 1 86 ? 15.612 0.499 -9.874 1.00 81.50 86 ILE A O 1
ATOM 694 N N . LYS A 1 87 ? 15.417 -1.233 -8.458 1.00 81.19 87 LYS A N 1
ATOM 695 C CA . LYS A 1 87 ? 16.000 -2.219 -9.379 1.00 81.19 87 LYS A CA 1
ATOM 696 C C . LYS A 1 87 ? 15.149 -2.395 -10.636 1.00 81.19 87 LYS A C 1
ATOM 698 O O . LYS A 1 87 ? 15.676 -2.263 -11.738 1.00 81.19 87 LYS A O 1
ATOM 703 N N . ASP A 1 88 ? 13.855 -2.623 -10.456 1.00 80.88 88 ASP A N 1
ATOM 704 C CA . ASP A 1 88 ? 12.944 -3.017 -11.530 1.00 80.88 88 ASP A CA 1
ATOM 705 C C . ASP A 1 88 ? 12.570 -1.825 -12.428 1.00 80.88 88 ASP A C 1
ATOM 707 O O . ASP A 1 88 ? 12.481 -1.972 -13.644 1.00 80.88 88 ASP A O 1
ATOM 711 N N . PHE A 1 89 ? 12.403 -0.623 -11.860 1.00 74.38 89 PHE A N 1
ATOM 712 C CA . PHE A 1 89 ? 11.956 0.557 -12.612 1.00 74.38 89 PHE A CA 1
ATOM 713 C C . PHE A 1 89 ? 13.065 1.553 -12.954 1.00 74.38 89 PHE A C 1
ATOM 715 O O . PHE A 1 89 ? 13.041 2.115 -14.049 1.00 74.38 89 PHE A O 1
ATOM 722 N N . LEU A 1 90 ? 14.015 1.820 -12.048 1.00 67.31 90 LEU A N 1
ATOM 723 C CA . LEU A 1 90 ? 15.014 2.882 -12.259 1.00 67.31 90 LEU A CA 1
ATOM 724 C C . LEU A 1 90 ? 16.293 2.372 -12.925 1.00 67.31 90 LEU A C 1
ATOM 726 O O . LEU A 1 90 ? 16.887 3.087 -13.728 1.00 67.31 90 LEU A O 1
ATOM 730 N N . ILE A 1 91 ? 16.728 1.153 -12.603 1.00 65.31 91 ILE A N 1
ATOM 731 C 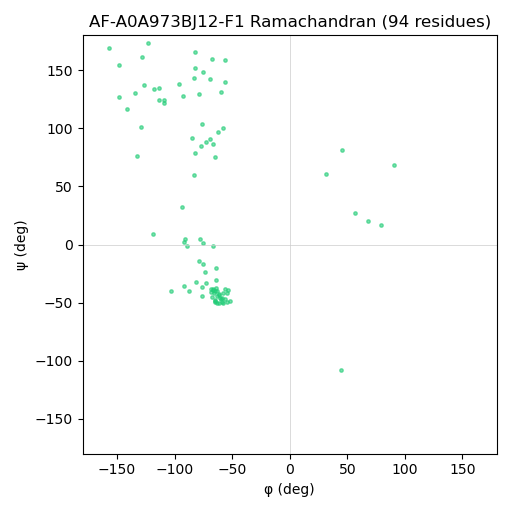CA . ILE A 1 91 ? 17.966 0.586 -13.156 1.00 65.31 91 ILE A CA 1
ATOM 732 C C . ILE A 1 91 ? 17.689 -0.131 -14.483 1.00 65.31 91 ILE A C 1
ATOM 734 O O . ILE A 1 91 ? 18.459 0.022 -15.431 1.00 65.31 91 ILE A O 1
ATOM 738 N N . TYR A 1 92 ? 16.571 -0.856 -14.587 1.00 55.00 92 TYR A N 1
ATOM 739 C CA . TYR A 1 92 ? 16.282 -1.695 -15.756 1.00 55.00 92 TYR A CA 1
ATOM 740 C C . TYR A 1 92 ? 15.768 -0.938 -16.995 1.00 55.00 92 TYR A C 1
ATOM 742 O O . TYR A 1 92 ? 15.824 -1.473 -18.097 1.00 55.00 92 TYR A O 1
ATOM 750 N N . LYS A 1 93 ? 15.351 0.333 -16.875 1.00 54.91 93 LYS A N 1
ATOM 751 C CA . LYS A 1 93 ? 14.953 1.164 -18.033 1.00 54.91 93 LYS A CA 1
ATOM 752 C C . LYS A 1 93 ? 16.117 1.749 -18.848 1.00 54.91 93 LYS A C 1
ATOM 754 O O . LYS A 1 93 ? 15.873 2.508 -19.778 1.00 54.91 93 LYS A O 1
ATOM 759 N N . LYS A 1 94 ? 17.374 1.403 -18.543 1.00 48.75 94 LYS A N 1
ATOM 760 C CA . LYS A 1 94 ? 18.549 1.866 -19.311 1.00 48.75 94 LYS A CA 1
ATOM 761 C C . LYS A 1 94 ? 18.762 1.174 -20.667 1.00 48.75 94 LYS A C 1
ATOM 763 O O . LYS A 1 94 ? 19.760 1.467 -21.315 1.00 48.75 94 LYS A O 1
ATOM 768 N N . TRP A 1 95 ? 17.894 0.254 -21.077 1.00 49.59 95 TRP A N 1
ATOM 769 C CA . TRP A 1 95 ? 18.094 -0.557 -22.279 1.00 49.59 95 TRP A CA 1
ATOM 770 C C . TRP A 1 95 ? 16.829 -0.577 -23.139 1.00 49.59 95 TRP A C 1
ATOM 772 O O . TRP A 1 95 ? 16.093 -1.554 -23.095 1.00 49.59 95 TRP A O 1
ATOM 782 N N . TYR A 1 96 ? 16.575 0.514 -23.863 1.00 44.59 96 TYR A N 1
ATOM 783 C CA . TYR A 1 96 ? 15.955 0.538 -25.196 1.00 44.59 96 TYR A CA 1
ATOM 784 C C . TYR A 1 96 ? 16.326 1.849 -25.889 1.00 44.59 96 TYR A C 1
ATOM 786 O O . TYR A 1 96 ? 16.207 2.906 -25.228 1.00 44.59 96 TYR A O 1
#

Sequence (96 aa):
MTKRIFKENSFVGFEFLPAEAISNSIKIYHPFASLANEYFSNKGFDVTALECGSIKISFENLAKKEKIALAEEIKYFLKSSRQKVIKDFLIYKKWY

pLDDT: mean 79.42, std 18.77, range [33.94, 95.5]

Mean predicted aligned error: 9.62 Å

Radius of gyration: 16.79 Å; Cα contacts (8 Å, |Δi|>4): 87; chains: 1; bounding box: 34×56×40 Å

Nearest PDB structures (foldseek):
  4rwx-assembly1_B  TM=6.112E-01  e=1.028E+00  Listeria monocytogenes EGD-e
  2pq0-assembly1_A  TM=4.961E-01  e=8.471E-01  Geobacillus kaustophilus HTA426
  3r4c-assembly1_A  TM=4.400E-01  e=2.235E+00  Bacteroides thetaiotaomicron
  3maa-assembly1_B  TM=5.530E-01  e=6.291E+00  Rattus norvegicus
  4aih-assembly1_A  TM=3.632E-01  e=6.711E+00  Yersinia pseudotuberculosis YPIII

Secondary structure (DSSP, 8-state):
-----------------SEEEETTEEEE-TTTHHHHHHHHHTTT--EEE-GGG-EEEE-TT--HHHHHHHHHHHHHHHHHSHHHHIIIIIIGGG--